Protein AF-0000000078575111 (afdb_homodimer)

pLDDT: mean 71.15, std 25.05, range [32.03, 97.38]

Organism: NCBI:txid53326

Radius of gyration: 14.63 Å; Cα contacts (8 Å, |Δi|>4): 205; chains: 2; bounding box: 33×37×31 Å

Foldseek 3Di:
DDDLVVVVVVVCVVPNDDDPVPDDPVNVVVVVVVVVLRVLCVQQVFDQDPPVPPDPDPPPPPPSPRDRRRD/DDDLVVVVVVVCVVPNDDDPVPDDPVNVVVVVVVVVLRVLCVQQVFDQDPPVPPPPPPPPPPPSPRPRRRD

Sequence (142 aa):
MIDCSRVVALLLAKFGQGDVTNATYQERKMAEAFERVLLDAAYCGLTIEDEEDLEEDNDEKMDIDWDIDCDMIDCSRVVALLLAKFGQGDVTNATYQERKMAEAFERVLLDAAYCGLTIEDEEDLEEDNDEKMDIDWDIDCD

Secondary structure (DSSP, 8-state):
---HHHHHHHHHHHH----GGG--HHHHHHHHHHHHHHHHHHHHT------------S-------------/---HHHHHHHHHHHH----GGG--HHHHHHHHHHHHHHHHHHHHT------------S-------------

Structure (mmCIF, N/CA/C/O backbone):
data_AF-0000000078575111-model_v1
#
loop_
_entity.id
_entity.type
_entity.pdbx_description
1 polymer 'Uncharacterized protein'
#
loop_
_atom_site.group_PDB
_atom_site.id
_atom_site.type_symbol
_atom_site.label_atom_id
_atom_site.label_alt_id
_atom_site.label_comp_id
_atom_site.label_asym_id
_atom_site.label_entity_id
_atom_site.label_seq_id
_atom_site.pdbx_PDB_ins_code
_atom_site.Cartn_x
_atom_site.Cartn_y
_atom_site.Cartn_z
_atom_site.occupancy
_atom_site.B_iso_or_equiv
_atom_site.auth_seq_id
_atom_site.auth_comp_id
_atom_site.auth_asym_id
_atom_site.auth_atom_id
_atom_site.pdbx_PDB_model_num
ATOM 1 N N . MET A 1 1 ? -1.477 14.93 9.727 1 78.12 1 MET A N 1
ATOM 2 C CA . MET A 1 1 ? -1.24 14.617 8.32 1 78.12 1 MET A CA 1
ATOM 3 C C . MET A 1 1 ? -0.421 13.336 8.172 1 78.12 1 MET A C 1
ATOM 5 O O . MET A 1 1 ? 0.483 13.078 8.969 1 78.12 1 MET A O 1
ATOM 9 N N . ILE A 1 2 ? -0.809 12.414 7.281 1 87.19 2 ILE A N 1
ATOM 10 C CA . ILE A 1 2 ? -0.168 11.117 7.09 1 87.19 2 ILE A CA 1
ATOM 11 C C . ILE A 1 2 ? 1.071 11.281 6.215 1 87.19 2 ILE A C 1
ATOM 13 O O . ILE A 1 2 ? 1.043 12 5.211 1 87.19 2 ILE A O 1
ATOM 17 N N . ASP A 1 3 ? 2.137 10.805 6.695 1 92.31 3 ASP A N 1
ATOM 18 C CA . ASP A 1 3 ? 3.348 10.695 5.887 1 92.31 3 ASP A CA 1
ATOM 19 C C . ASP A 1 3 ? 3.395 9.367 5.145 1 92.31 3 ASP A C 1
ATOM 21 O O . ASP A 1 3 ? 3.58 8.312 5.762 1 92.31 3 ASP A O 1
ATOM 25 N N . CYS A 1 4 ? 3.311 9.477 3.838 1 94.06 4 CYS A N 1
ATOM 26 C CA . CYS A 1 4 ? 3.232 8.297 2.992 1 94.06 4 CYS A CA 1
ATOM 27 C C . CYS A 1 4 ? 4.469 7.418 3.164 1 94.06 4 CYS A C 1
ATOM 29 O O . CYS A 1 4 ? 4.367 6.191 3.176 1 94.06 4 CYS A O 1
ATOM 31 N N . SER A 1 5 ? 5.617 8.07 3.357 1 96.06 5 SER A N 1
ATOM 32 C CA . SER A 1 5 ? 6.867 7.324 3.465 1 96.06 5 SER A CA 1
ATOM 33 C C . SER A 1 5 ? 6.902 6.484 4.738 1 96.06 5 SER A C 1
ATOM 35 O O . SER A 1 5 ? 7.512 5.414 4.762 1 96.06 5 SER A O 1
ATOM 37 N N . ARG A 1 6 ? 6.199 6.914 5.801 1 95.75 6 ARG A N 1
ATOM 38 C CA . ARG A 1 6 ? 6.164 6.152 7.043 1 95.75 6 ARG A CA 1
ATOM 39 C C . ARG A 1 6 ? 5.27 4.926 6.91 1 95.75 6 ARG A C 1
ATOM 41 O O . ARG A 1 6 ? 5.598 3.852 7.41 1 95.75 6 ARG A O 1
ATOM 48 N N . VAL A 1 7 ? 4.191 5.125 6.207 1 95.31 7 VA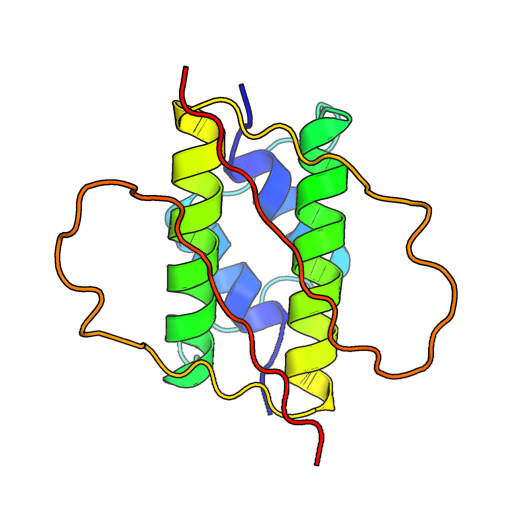L A N 1
ATOM 49 C CA . VAL A 1 7 ? 3.311 3.99 5.949 1 95.31 7 VAL A CA 1
ATOM 50 C C . VAL A 1 7 ? 4.043 2.945 5.109 1 95.31 7 VAL A C 1
ATOM 52 O O . VAL A 1 7 ? 3.996 1.751 5.414 1 95.31 7 VAL A O 1
ATOM 55 N N . VAL A 1 8 ? 4.809 3.396 4.117 1 96.69 8 VAL A N 1
ATOM 56 C CA . VAL A 1 8 ? 5.566 2.5 3.254 1 96.69 8 VAL A CA 1
ATOM 57 C C . VAL A 1 8 ? 6.656 1.799 4.066 1 96.69 8 VAL A C 1
ATOM 59 O O . VAL A 1 8 ? 6.906 0.607 3.879 1 96.69 8 VAL A O 1
ATOM 62 N N . ALA A 1 9 ? 7.254 2.49 5.004 1 97.25 9 ALA A N 1
ATOM 63 C CA . ALA A 1 9 ? 8.281 1.913 5.863 1 97.25 9 ALA A CA 1
ATOM 64 C C . ALA A 1 9 ? 7.715 0.792 6.727 1 97.25 9 ALA A C 1
ATOM 66 O O . ALA A 1 9 ? 8.367 -0.232 6.938 1 97.25 9 ALA A O 1
ATOM 67 N N . LEU A 1 10 ? 6.547 1.019 7.211 1 96.94 10 LEU A N 1
ATOM 68 C CA . LEU A 1 10 ? 5.875 0.001 8.016 1 96.94 10 LEU A CA 1
ATOM 69 C C . LEU A 1 10 ? 5.605 -1.252 7.188 1 96.94 10 LEU A C 1
ATOM 71 O O . LEU A 1 10 ? 5.82 -2.371 7.66 1 96.94 10 LEU A O 1
ATOM 75 N N . LEU A 1 11 ? 5.18 -1.068 5.945 1 97.12 11 LEU A N 1
ATOM 76 C CA . LEU A 1 11 ? 4.922 -2.191 5.051 1 97.12 11 LEU A CA 1
ATOM 77 C C . LEU A 1 11 ? 6.223 -2.895 4.668 1 97.12 11 LEU A C 1
ATOM 79 O O . LEU A 1 11 ? 6.27 -4.125 4.605 1 97.12 11 LEU A O 1
ATOM 83 N N . LEU A 1 12 ? 7.277 -2.098 4.496 1 97.25 12 LEU A N 1
ATOM 84 C CA . LEU A 1 12 ? 8.602 -2.617 4.164 1 97.25 12 LEU A CA 1
ATOM 85 C C . LEU A 1 12 ? 9.133 -3.506 5.281 1 97.25 12 LEU A C 1
ATOM 87 O O . LEU A 1 12 ? 9.727 -4.551 5.016 1 97.25 12 LEU A O 1
ATOM 91 N N . ALA A 1 13 ? 8.891 -3.113 6.465 1 95.81 13 ALA A N 1
ATOM 92 C CA . ALA A 1 13 ? 9.32 -3.885 7.629 1 95.81 13 ALA A CA 1
ATOM 93 C C . ALA A 1 13 ? 8.594 -5.223 7.703 1 95.81 13 ALA A C 1
ATOM 95 O O . ALA A 1 13 ? 9.141 -6.211 8.203 1 95.81 13 ALA A O 1
ATOM 96 N N . LYS A 1 14 ? 7.352 -5.254 7.141 1 94.94 14 LYS A N 1
ATOM 97 C CA . LYS A 1 14 ? 6.504 -6.441 7.219 1 94.94 14 LYS A CA 1
ATOM 98 C C . LYS A 1 14 ? 6.785 -7.398 6.066 1 94.94 14 LYS A C 1
ATOM 100 O O . LYS A 1 14 ? 6.859 -8.609 6.266 1 94.94 14 LYS A O 1
ATOM 105 N N . PHE A 1 15 ? 6.973 -6.883 4.844 1 95.94 15 PHE A N 1
ATOM 106 C CA . PHE A 1 15 ? 6.996 -7.73 3.658 1 95.94 15 PHE A CA 1
ATOM 107 C C . PHE A 1 15 ? 8.391 -7.766 3.043 1 95.94 15 PHE A C 1
ATOM 109 O O . PHE A 1 15 ? 8.703 -8.648 2.246 1 95.94 15 PHE A O 1
ATOM 116 N N . GLY A 1 16 ? 9.242 -6.746 3.383 1 95.94 16 GLY A N 1
ATOM 117 C CA . GLY A 1 16 ? 10.523 -6.578 2.719 1 95.94 16 GLY A CA 1
ATOM 118 C C . GLY A 1 16 ? 10.422 -5.883 1.377 1 95.94 16 GLY A C 1
ATOM 119 O O . GLY A 1 16 ? 9.344 -5.418 0.998 1 95.94 16 GLY A O 1
ATOM 120 N N . GLN A 1 17 ? 11.531 -5.73 0.789 1 94.94 17 GLN A N 1
ATOM 121 C CA . GLN A 1 17 ? 11.617 -5.086 -0.518 1 94.94 17 GLN A CA 1
ATOM 122 C C . GLN A 1 17 ? 11.789 -6.117 -1.629 1 94.94 17 GLN A C 1
ATOM 124 O O . GLN A 1 17 ? 12.789 -6.848 -1.656 1 94.94 17 GLN A O 1
ATOM 129 N N . GLY A 1 18 ? 10.844 -6.164 -2.535 1 94.56 18 GLY A N 1
ATOM 130 C CA . GLY A 1 18 ? 10.938 -7.074 -3.666 1 94.56 18 GLY A CA 1
ATOM 131 C C . GLY A 1 18 ? 11.625 -6.461 -4.867 1 94.56 18 GLY A C 1
ATOM 132 O O . GLY A 1 18 ? 12.156 -5.348 -4.789 1 94.56 18 GLY A O 1
ATOM 133 N N . ASP A 1 19 ? 11.609 -7.305 -5.918 1 93.88 19 ASP A N 1
ATOM 134 C CA . ASP A 1 19 ? 12.219 -6.863 -7.168 1 93.88 19 ASP A CA 1
ATOM 135 C C . ASP A 1 19 ? 11.211 -6.141 -8.055 1 93.88 19 ASP A C 1
ATOM 137 O O . ASP A 1 19 ? 10.305 -6.77 -8.609 1 93.88 19 ASP A O 1
ATOM 141 N N . VAL A 1 20 ? 11.469 -4.855 -8.211 1 92.5 20 VAL A N 1
ATOM 142 C CA . VAL A 1 20 ? 10.547 -4.02 -8.977 1 92.5 20 VAL A CA 1
ATOM 143 C C . VAL A 1 20 ? 10.633 -4.383 -10.461 1 92.5 20 VAL A C 1
ATOM 145 O O . VAL A 1 20 ? 9.656 -4.215 -11.203 1 92.5 20 VAL A O 1
ATOM 148 N N . THR A 1 21 ? 11.734 -4.848 -10.906 1 93.81 21 THR A N 1
ATOM 149 C 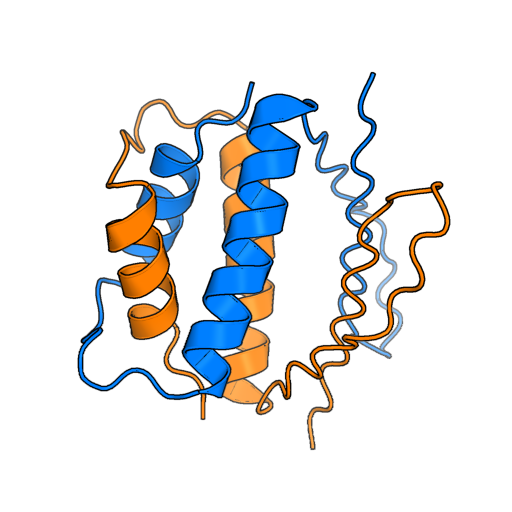CA . THR A 1 21 ? 11.961 -5.141 -12.312 1 93.81 21 THR A CA 1
ATOM 150 C C . THR A 1 21 ? 11.07 -6.293 -12.773 1 93.81 21 THR A C 1
ATOM 152 O O . THR A 1 21 ? 10.766 -6.414 -13.969 1 93.81 21 THR A O 1
ATOM 155 N N . ASN A 1 22 ? 10.656 -7.121 -11.867 1 92.5 22 ASN A N 1
ATOM 156 C CA . ASN A 1 22 ? 9.844 -8.289 -12.203 1 92.5 22 ASN A CA 1
ATOM 157 C C . ASN A 1 22 ? 8.383 -8.086 -11.805 1 92.5 22 ASN A C 1
ATOM 159 O O . ASN A 1 22 ? 7.613 -9.047 -11.758 1 92.5 22 ASN A O 1
ATOM 163 N N . ALA A 1 23 ? 8.086 -6.824 -11.523 1 92.44 23 ALA A N 1
ATOM 164 C CA . ALA A 1 23 ? 6.711 -6.57 -11.094 1 92.44 23 ALA A CA 1
ATOM 165 C C . ALA A 1 23 ? 5.727 -6.84 -12.227 1 92.44 23 ALA A C 1
ATOM 167 O O . ALA A 1 23 ? 5.938 -6.402 -13.359 1 92.44 23 ALA A O 1
ATOM 168 N N . THR A 1 24 ? 4.633 -7.57 -11.922 1 90.38 24 THR A N 1
ATOM 169 C CA . THR A 1 24 ? 3.6 -7.883 -12.898 1 90.38 24 THR A CA 1
ATOM 170 C C . THR A 1 24 ? 2.646 -6.703 -13.07 1 90.38 24 THR A C 1
ATOM 172 O O . THR A 1 24 ? 2.709 -5.73 -12.312 1 90.38 24 THR A O 1
ATOM 175 N N . TYR A 1 25 ? 1.868 -6.77 -14.117 1 88 25 TYR A N 1
ATOM 176 C CA . TYR A 1 25 ? 0.867 -5.742 -14.383 1 88 25 TYR A CA 1
ATOM 177 C C . TYR A 1 25 ? -0.073 -5.582 -13.195 1 88 25 TYR A C 1
ATOM 179 O O . TYR A 1 25 ? -0.387 -4.457 -12.789 1 88 25 TYR A O 1
ATOM 187 N N . GLN A 1 26 ? -0.497 -6.652 -12.539 1 85.81 26 GLN A N 1
ATOM 188 C CA . GLN A 1 26 ? -1.417 -6.629 -11.406 1 85.81 26 GLN A CA 1
ATOM 189 C C . GLN A 1 26 ? -0.775 -5.973 -10.188 1 85.81 26 GLN A C 1
ATOM 191 O O . GLN A 1 26 ? -1.418 -5.188 -9.492 1 85.81 26 GLN A O 1
ATOM 196 N N . GLU A 1 27 ? 0.469 -6.215 -10 1 91.06 27 GLU A N 1
ATOM 197 C CA . GLU A 1 27 ? 1.192 -5.617 -8.883 1 91.06 27 GLU A CA 1
ATOM 198 C C . GLU A 1 27 ? 1.352 -4.109 -9.07 1 91.06 27 GLU A C 1
ATOM 200 O O . GLU A 1 27 ? 1.208 -3.34 -8.117 1 91.06 27 GLU A O 1
ATOM 205 N N . ARG A 1 28 ? 1.613 -3.705 -10.281 1 90.06 28 ARG A N 1
ATOM 206 C CA . ARG A 1 28 ? 1.729 -2.285 -10.594 1 90.06 28 ARG A CA 1
ATOM 207 C C . ARG A 1 28 ? 0.397 -1.57 -10.391 1 90.06 28 ARG A C 1
ATOM 209 O O . ARG A 1 28 ? 0.356 -0.464 -9.852 1 90.06 28 ARG A O 1
ATOM 216 N N . LYS A 1 29 ? -0.622 -2.25 -10.734 1 86.38 29 LYS A N 1
ATOM 217 C CA . LYS A 1 29 ? -1.952 -1.673 -10.57 1 86.38 29 LYS A CA 1
ATOM 218 C C . LYS A 1 29 ? -2.312 -1.539 -9.094 1 86.38 29 LYS A C 1
ATOM 220 O O . LYS A 1 29 ? -2.883 -0.528 -8.672 1 86.38 29 LYS A O 1
ATOM 225 N N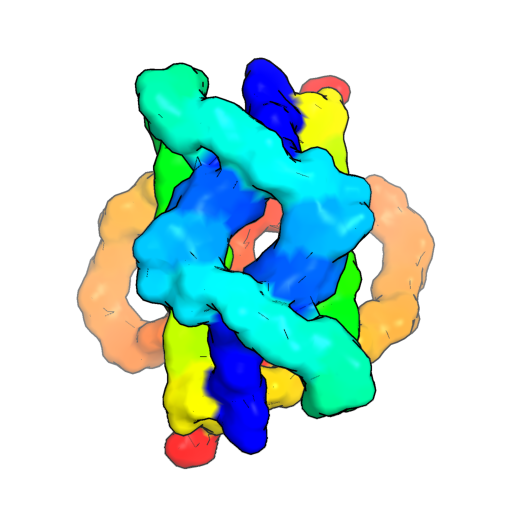 . MET A 1 30 ? -1.975 -2.533 -8.359 1 87.81 30 MET A N 1
ATOM 226 C CA . MET A 1 30 ? -2.223 -2.498 -6.922 1 87.81 30 MET A CA 1
ATOM 227 C C . MET A 1 30 ? -1.426 -1.379 -6.262 1 87.81 30 MET A C 1
ATOM 229 O O . MET A 1 30 ? -1.962 -0.627 -5.445 1 87.81 30 MET A O 1
ATOM 233 N N . ALA A 1 31 ? -0.157 -1.263 -6.68 1 92.06 31 ALA A N 1
ATOM 234 C CA . ALA A 1 31 ? 0.686 -0.201 -6.133 1 92.06 31 ALA A CA 1
ATOM 235 C C . ALA A 1 31 ? 0.12 1.176 -6.469 1 92.06 31 ALA A C 1
ATOM 237 O O . ALA A 1 31 ? 0.138 2.082 -5.633 1 92.06 31 ALA A O 1
ATOM 238 N N . GLU A 1 32 ? -0.385 1.326 -7.66 1 88.06 32 GLU A N 1
ATOM 239 C CA . GLU A 1 32 ? -0.983 2.588 -8.086 1 88.06 32 GLU A CA 1
ATOM 240 C C . GLU A 1 32 ? -2.221 2.92 -7.258 1 88.06 32 GLU A C 1
ATOM 242 O O . GLU A 1 32 ? -2.426 4.07 -6.871 1 88.06 32 GLU A O 1
ATOM 247 N N . ALA A 1 33 ? -2.992 1.929 -6.98 1 83.75 33 ALA A N 1
ATOM 248 C CA . ALA A 1 33 ? -4.18 2.127 -6.152 1 83.75 33 ALA A CA 1
ATOM 249 C C . ALA A 1 33 ? -3.797 2.568 -4.742 1 83.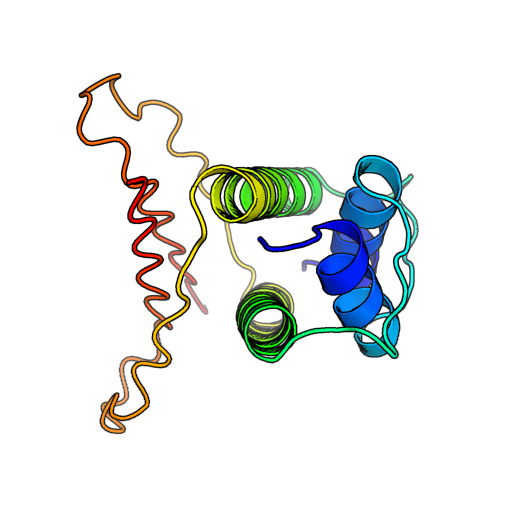75 33 ALA A C 1
ATOM 251 O O . ALA A 1 33 ? -4.371 3.52 -4.207 1 83.75 33 ALA A O 1
ATOM 252 N N . PHE A 1 34 ? -2.828 1.902 -4.207 1 88.81 34 PHE A N 1
ATOM 253 C CA . PHE A 1 34 ? -2.355 2.264 -2.873 1 88.81 34 PHE A CA 1
ATOM 254 C C . PHE A 1 34 ? -1.771 3.672 -2.871 1 88.81 34 PHE A C 1
ATOM 256 O O . PHE A 1 34 ? -1.956 4.422 -1.911 1 88.81 34 PHE A O 1
ATOM 263 N N . GLU A 1 35 ? -1.024 4.008 -3.941 1 90.31 35 GLU A N 1
ATOM 264 C CA . GLU A 1 35 ? -0.456 5.344 -4.078 1 90.31 35 GLU A CA 1
ATOM 265 C C . GLU A 1 35 ? -1.54 6.414 -4.004 1 90.31 35 GLU A C 1
ATOM 267 O O . GLU A 1 35 ? -1.382 7.418 -3.307 1 90.31 35 GLU A O 1
ATOM 272 N N . ARG A 1 36 ? -2.625 6.184 -4.656 1 85.06 36 ARG A N 1
ATOM 273 C CA . ARG A 1 36 ? -3.727 7.145 -4.66 1 85.06 36 ARG A CA 1
ATOM 274 C C . ARG A 1 36 ? -4.312 7.309 -3.264 1 85.06 36 ARG A C 1
ATOM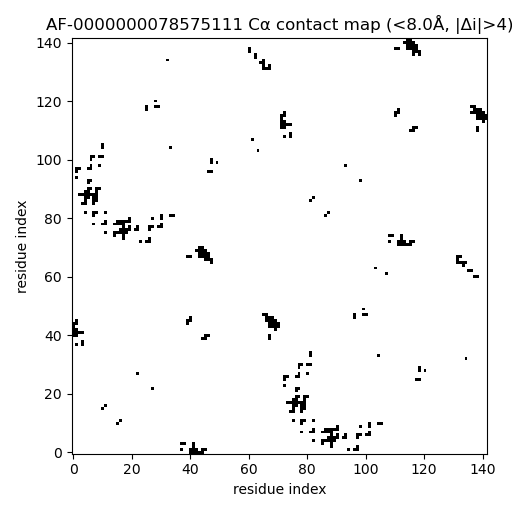 276 O O . ARG A 1 36 ? -4.531 8.438 -2.805 1 85.06 36 ARG A O 1
ATOM 283 N N . VAL A 1 37 ? -4.473 6.227 -2.621 1 83.5 37 VAL A N 1
ATOM 284 C CA . VAL A 1 37 ? -5.039 6.254 -1.277 1 83.5 37 VAL A CA 1
ATOM 285 C C . VAL A 1 37 ? -4.102 7.004 -0.336 1 83.5 37 VAL A C 1
ATOM 287 O O . VAL A 1 37 ? -4.543 7.836 0.459 1 83.5 37 VAL A O 1
ATOM 290 N N . LEU A 1 38 ? -2.816 6.742 -0.424 1 89.31 38 LEU A N 1
ATOM 291 C CA . LEU A 1 38 ? -1.812 7.367 0.429 1 89.31 38 LEU A CA 1
ATOM 292 C C . LEU A 1 38 ? -1.757 8.875 0.188 1 89.31 38 LEU A C 1
ATOM 294 O O . LEU A 1 38 ? -1.703 9.656 1.14 1 89.31 38 LEU A O 1
ATOM 298 N N . LEU A 1 39 ? -1.848 9.273 -1.065 1 87.5 39 LEU A N 1
ATOM 299 C CA . LEU A 1 39 ? -1.791 10.688 -1.416 1 87.5 39 LEU A CA 1
ATOM 300 C C . LEU A 1 39 ? -3.029 11.422 -0.912 1 87.5 39 LEU A C 1
ATOM 302 O O . LEU A 1 39 ? -2.924 12.531 -0.375 1 87.5 39 LEU A O 1
ATOM 306 N N . ASP A 1 40 ? -4.109 10.805 -1.062 1 80.75 40 ASP A N 1
ATOM 307 C CA . ASP A 1 40 ? -5.352 11.391 -0.57 1 80.75 40 ASP A CA 1
ATOM 308 C C . ASP A 1 40 ? -5.324 11.555 0.948 1 80.75 40 ASP A C 1
ATOM 310 O O . ASP A 1 40 ? -5.742 12.586 1.478 1 80.75 40 ASP A O 1
ATOM 314 N N . ALA A 1 41 ? -4.84 10.555 1.62 1 81.06 41 ALA A N 1
ATOM 315 C CA . ALA A 1 41 ? -4.727 10.586 3.076 1 81.06 41 ALA A CA 1
ATOM 316 C C . ALA A 1 41 ? -3.756 11.672 3.527 1 81.06 41 ALA A C 1
ATOM 318 O O . ALA A 1 41 ? -3.979 12.328 4.547 1 81.06 41 ALA A O 1
ATOM 319 N N . ALA A 1 42 ? -2.742 11.805 2.789 1 84.62 42 ALA A N 1
ATOM 320 C CA . ALA A 1 42 ? -1.724 12.789 3.135 1 84.62 42 ALA A CA 1
ATOM 321 C C . ALA A 1 42 ? -2.248 14.211 2.934 1 84.62 42 ALA A C 1
ATOM 323 O O . ALA A 1 42 ? -1.883 15.125 3.676 1 84.62 42 ALA A O 1
ATOM 324 N N . TYR A 1 43 ? -3.078 14.312 1.947 1 80.69 43 TYR A N 1
ATOM 325 C CA . TYR A 1 43 ? -3.561 15.648 1.614 1 80.69 43 TYR A CA 1
ATOM 326 C C . TYR A 1 43 ? -4.82 15.984 2.4 1 80.69 43 TYR A C 1
ATOM 328 O O . TYR A 1 43 ? -4.996 17.125 2.852 1 80.69 43 TYR A O 1
ATOM 336 N N . CYS A 1 44 ? -5.777 15 2.402 1 67.62 44 CYS A N 1
ATOM 337 C CA . CYS A 1 44 ? -7.102 15.305 2.936 1 67.62 44 CYS A CA 1
ATOM 338 C C . CYS A 1 44 ? -7.211 14.891 4.395 1 67.62 44 CYS A C 1
ATOM 340 O O . CYS A 1 44 ? -8.117 15.328 5.105 1 67.62 44 CYS A O 1
ATOM 342 N N . GLY A 1 45 ? -6.211 14.359 5.027 1 61.56 45 GLY A N 1
ATOM 343 C CA . GLY A 1 45 ? -6.316 13.883 6.398 1 61.56 45 GLY A CA 1
ATOM 344 C C . GLY A 1 45 ? -7.188 12.648 6.535 1 61.56 45 GLY A C 1
ATOM 345 O O . GLY A 1 45 ? -8.336 12.734 6.969 1 61.56 45 GLY A O 1
ATOM 346 N N . LEU A 1 46 ? -6.867 11.531 6 1 56.19 46 LEU A N 1
ATOM 347 C CA . LEU A 1 46 ? -7.625 10.289 6.062 1 56.19 46 LEU A CA 1
ATOM 348 C C . LEU A 1 46 ? -7.727 9.789 7.5 1 56.19 46 LEU A C 1
ATOM 350 O O . LEU A 1 46 ? -6.738 9.789 8.234 1 56.19 46 LEU A O 1
ATOM 354 N N . THR A 1 47 ? -8.969 9.922 7.996 1 53.56 47 THR A N 1
ATOM 355 C CA . THR A 1 47 ? -9.203 9.227 9.258 1 53.56 47 THR A CA 1
ATOM 356 C C . THR A 1 47 ? -9.641 7.785 9.008 1 53.56 47 THR A C 1
ATOM 358 O O . THR A 1 47 ? -10.539 7.535 8.195 1 53.56 47 THR A O 1
ATOM 361 N N . ILE A 1 48 ? -8.633 6.871 9.195 1 48.91 48 ILE A N 1
ATOM 362 C CA . ILE A 1 48 ? -9.008 5.465 9.125 1 48.91 48 ILE A CA 1
ATOM 363 C C . ILE A 1 48 ? -9.82 5.082 10.359 1 48.91 48 ILE A C 1
ATOM 365 O O . ILE A 1 48 ? -9.352 5.238 11.484 1 48.91 48 ILE A O 1
ATOM 369 N N . GLU A 1 49 ? -11.148 5.168 10.242 1 46.59 49 GLU A N 1
ATOM 370 C CA . GLU A 1 49 ? -11.984 4.672 11.336 1 46.59 49 GLU A CA 1
ATOM 371 C C . GLU A 1 49 ? -12.047 3.146 11.336 1 46.59 49 GLU A C 1
ATOM 373 O O . GLU A 1 49 ? -12.203 2.525 10.281 1 46.59 49 GLU A O 1
ATOM 378 N N . ASP A 1 50 ? -11.164 2.648 12.219 1 39.78 50 ASP A N 1
ATOM 379 C CA . ASP A 1 50 ? -11.242 1.205 12.422 1 39.78 50 ASP A CA 1
ATOM 380 C C . ASP A 1 50 ? -12.68 0.758 12.648 1 39.78 50 ASP A C 1
ATOM 382 O O . ASP A 1 50 ? -13.328 1.195 13.602 1 39.78 50 ASP A O 1
ATOM 386 N N . GLU A 1 51 ? -13.547 0.726 11.828 1 38.91 51 GLU A N 1
ATOM 387 C CA . GLU A 1 51 ? -14.734 -0.006 12.258 1 38.91 51 GLU A CA 1
ATOM 388 C C . GLU A 1 51 ? -14.359 -1.354 12.867 1 38.91 51 GLU A C 1
ATOM 390 O O . GLU A 1 51 ? -13.867 -2.242 12.172 1 38.91 51 GLU A O 1
ATOM 395 N N . GLU A 1 52 ? -13.812 -1.391 14.094 1 37.34 52 GLU A N 1
ATOM 396 C CA . GLU A 1 52 ? -13.812 -2.65 14.828 1 37.34 52 GLU A CA 1
ATOM 397 C C . GLU A 1 52 ? -15.016 -3.51 14.445 1 37.34 52 GLU A C 1
ATOM 399 O O . GLU A 1 52 ? -14.961 -4.738 14.539 1 37.34 52 GLU A O 1
ATOM 404 N N . ASP A 1 53 ? -16.25 -2.912 14.836 1 33.25 53 ASP A N 1
ATOM 405 C CA . ASP A 1 53 ? -17.266 -3.922 15.141 1 33.25 53 ASP A CA 1
ATOM 406 C C . ASP A 1 53 ? -17.625 -4.73 13.891 1 33.25 53 ASP A C 1
ATOM 408 O O . ASP A 1 53 ? -18.75 -4.645 13.398 1 33.25 53 ASP A O 1
ATOM 412 N N . LEU A 1 54 ? -16.953 -4.613 12.875 1 33.91 54 LEU A N 1
ATOM 413 C CA . LEU A 1 54 ? -17.469 -5.637 11.969 1 33.91 54 LEU A CA 1
ATOM 414 C C . LEU A 1 54 ? -17.734 -6.938 12.719 1 33.91 54 LEU A C 1
ATOM 416 O O . LEU A 1 54 ? -16.859 -7.453 13.414 1 33.91 54 LEU A O 1
ATOM 420 N N . GLU A 1 55 ? -18.875 -7.098 13.242 1 32.06 55 GLU A N 1
ATOM 421 C CA . GLU A 1 55 ? -19.391 -8.445 13.484 1 32.06 55 GLU A CA 1
ATOM 422 C C . GLU A 1 55 ? -18.797 -9.438 12.484 1 32.06 55 GLU A C 1
ATOM 424 O O . GLU A 1 55 ? -18.406 -9.062 11.375 1 32.06 55 GLU A O 1
ATOM 429 N N . GLU A 1 56 ? -18.391 -10.594 12.961 1 34.47 56 GLU A N 1
ATOM 430 C CA . GLU A 1 56 ? -18.016 -11.906 12.445 1 34.47 56 GLU A CA 1
ATOM 431 C C . GLU A 1 56 ? -18.734 -12.227 11.141 1 34.47 56 GLU A C 1
ATOM 433 O O . GLU A 1 56 ? -18.812 -13.391 10.734 1 34.47 56 GLU A O 1
ATOM 438 N N . ASP A 1 57 ? -19.797 -11.453 10.688 1 34.56 57 ASP A N 1
ATOM 439 C CA . ASP A 1 57 ? -20.422 -12.305 9.688 1 34.56 57 ASP A CA 1
ATOM 440 C C . ASP A 1 57 ? -19.438 -12.688 8.586 1 34.56 57 ASP A C 1
ATOM 442 O O . ASP A 1 57 ? -18.547 -11.906 8.25 1 34.56 57 ASP A O 1
ATOM 446 N N . ASN A 1 58 ? -19.422 -13.898 8.141 1 34.28 58 ASN A N 1
ATOM 447 C CA . ASN A 1 58 ? -18.641 -14.828 7.332 1 34.28 58 ASN A CA 1
ATOM 448 C C . ASN A 1 58 ? -18.141 -14.172 6.047 1 34.28 58 ASN A C 1
ATOM 450 O O . ASN A 1 58 ? -17.469 -14.812 5.242 1 34.28 58 ASN A O 1
ATOM 454 N N . ASP A 1 59 ? -19.078 -13.367 5.367 1 37.59 59 ASP A N 1
ATOM 455 C CA . ASP A 1 59 ? -18.766 -13.047 3.979 1 37.59 59 ASP A CA 1
ATOM 456 C C . ASP A 1 59 ? -17.625 -12.031 3.898 1 37.59 59 ASP A C 1
ATOM 458 O O . ASP A 1 59 ? -17.812 -10.859 4.215 1 37.59 59 ASP A O 1
ATOM 462 N N . GLU A 1 60 ? -16.422 -12.25 4.332 1 40.28 60 GLU A N 1
ATOM 463 C CA . GLU A 1 60 ? -15.078 -11.789 4.688 1 40.28 60 GLU A CA 1
ATOM 464 C C . GLU A 1 60 ? -14.578 -10.742 3.703 1 40.28 60 GLU A C 1
ATOM 466 O O . GLU A 1 60 ? -13.383 -10.695 3.395 1 40.28 60 GLU A O 1
ATOM 471 N N . LYS A 1 61 ? -15.398 -10.258 2.828 1 38.97 61 LYS A N 1
ATOM 472 C CA . LYS A 1 61 ? -14.828 -9.258 1.933 1 38.97 61 LYS A CA 1
ATOM 473 C C . LYS A 1 61 ? -14.453 -7.988 2.693 1 38.97 61 LYS A C 1
ATOM 475 O O . LYS A 1 61 ? -15.242 -7.488 3.496 1 38.97 61 LYS A O 1
ATOM 480 N N . MET A 1 62 ? -13.367 -7.902 3.172 1 37.72 62 MET A N 1
ATOM 481 C CA . MET A 1 62 ? -12.852 -6.695 3.809 1 37.72 62 MET A CA 1
ATOM 482 C C . MET A 1 62 ? -13.203 -5.457 2.99 1 37.72 62 MET A C 1
ATOM 484 O O . MET A 1 62 ? -12.828 -5.355 1.82 1 37.72 62 MET A O 1
ATOM 488 N N . ASP A 1 63 ? -14.516 -5.07 3.137 1 37.12 63 ASP A N 1
ATOM 489 C CA . ASP A 1 63 ? -14.867 -3.785 2.537 1 37.12 63 ASP A CA 1
ATOM 490 C C . ASP A 1 63 ? -14.133 -2.639 3.227 1 37.12 63 ASP A C 1
ATOM 492 O O . ASP A 1 63 ? -14.367 -2.359 4.402 1 37.12 63 ASP A O 1
ATOM 496 N N . ILE A 1 64 ? -12.891 -2.525 3.074 1 39.06 64 ILE A N 1
ATOM 497 C CA . ILE A 1 64 ? -12.219 -1.328 3.572 1 39.06 64 ILE A CA 1
ATOM 498 C C . ILE A 1 64 ? -12.906 -0.084 3.01 1 39.06 64 ILE A C 1
ATOM 500 O O . ILE A 1 64 ? -13 0.085 1.793 1 39.06 64 ILE A O 1
ATOM 504 N N . ASP A 1 65 ? -14.008 0.395 3.691 1 38.47 65 ASP A N 1
ATOM 505 C CA . ASP A 1 65 ? -14.609 1.685 3.365 1 38.47 65 ASP A CA 1
ATOM 506 C C . ASP A 1 65 ? -13.664 2.834 3.707 1 38.47 65 ASP A C 1
ATOM 508 O O . ASP A 1 65 ? -13.32 3.033 4.875 1 38.47 65 ASP A O 1
ATOM 512 N N . TRP A 1 66 ? -12.828 3.133 2.812 1 41.38 66 TRP A N 1
ATOM 513 C CA . TRP A 1 66 ? -11.945 4.273 3.008 1 41.38 66 TRP A CA 1
ATOM 514 C C . TRP A 1 66 ? -12.695 5.586 2.83 1 41.38 66 TRP A C 1
ATOM 516 O O . TRP A 1 66 ? -13.297 5.824 1.781 1 41.38 66 TRP A O 1
ATOM 526 N N . ASP A 1 67 ? -13.266 6.027 3.916 1 41 67 ASP A N 1
ATOM 527 C CA . ASP A 1 67 ? -13.891 7.34 3.82 1 41 67 ASP A CA 1
ATOM 528 C C . ASP A 1 67 ? -12.852 8.453 3.857 1 41 67 ASP A C 1
ATOM 530 O O . ASP A 1 67 ? -11.977 8.461 4.727 1 41 67 ASP A O 1
ATOM 534 N N . ILE A 1 68 ? -12.43 8.969 2.787 1 39.38 68 ILE A N 1
ATOM 535 C CA . ILE A 1 68 ? -11.562 10.141 2.707 1 39.38 68 ILE A CA 1
ATOM 536 C C . ILE A 1 68 ? -12.398 11.406 2.893 1 39.38 68 ILE A C 1
ATOM 538 O O . ILE A 1 68 ? -13.328 11.664 2.129 1 39.38 68 ILE A O 1
ATOM 542 N N . ASP A 1 69 ? -12.523 11.859 4.113 1 37.19 69 ASP A N 1
ATOM 543 C CA . ASP A 1 69 ? -13.148 13.156 4.34 1 37.19 69 ASP A CA 1
ATOM 544 C C . ASP A 1 69 ? -12.156 14.289 4.086 1 37.19 69 ASP A C 1
ATOM 546 O O . ASP A 1 69 ? -11.078 14.336 4.684 1 37.19 69 ASP A O 1
ATOM 550 N N . CYS A 1 70 ? -12.125 14.695 2.904 1 37.53 70 CYS A N 1
ATOM 551 C CA . CYS A 1 70 ? -11.391 15.906 2.574 1 37.53 70 CYS A CA 1
ATOM 552 C C . CYS A 1 70 ? -12.102 17.141 3.127 1 37.53 70 CYS A C 1
ATOM 554 O O . CYS A 1 70 ? -13.305 17.328 2.896 1 37.53 70 CYS A O 1
ATOM 556 N N . ASP A 1 71 ? -11.656 17.484 4.316 1 37.31 71 ASP A N 1
ATOM 557 C CA . ASP A 1 71 ? -12.219 18.797 4.648 1 37.31 71 ASP A CA 1
ATOM 558 C C . ASP A 1 71 ? -11.93 19.812 3.547 1 37.31 71 ASP A C 1
ATOM 560 O O . ASP A 1 71 ? -10.852 19.797 2.947 1 37.31 71 ASP A O 1
ATOM 564 N N . MET B 1 1 ? -0.004 -14.93 -8.961 1 78.12 1 MET B N 1
ATOM 565 C CA . MET B 1 1 ? -0.018 -14.617 -7.535 1 78.12 1 MET B CA 1
ATOM 566 C C . MET B 1 1 ? 0.767 -13.336 -7.254 1 78.12 1 MET B C 1
ATOM 568 O O . MET B 1 1 ? 1.794 -13.086 -7.887 1 78.12 1 MET B O 1
ATOM 572 N N . ILE B 1 2 ? 0.244 -12.43 -6.438 1 87.31 2 ILE B N 1
ATOM 573 C CA . ILE B 1 2 ? 0.845 -11.133 -6.137 1 87.31 2 ILE B CA 1
ATOM 574 C C . ILE B 1 2 ? 1.925 -11.297 -5.07 1 87.31 2 ILE B C 1
ATOM 576 O O . ILE B 1 2 ? 1.731 -12.023 -4.094 1 87.31 2 ILE B O 1
ATOM 580 N N . ASP B 1 3 ? 3.051 -10.82 -5.375 1 92.5 3 ASP B N 1
ATOM 581 C CA . ASP B 1 3 ? 4.113 -10.719 -4.379 1 92.5 3 ASP B CA 1
ATOM 582 C C . ASP B 1 3 ? 4.051 -9.375 -3.645 1 92.5 3 ASP B C 1
ATOM 584 O O . ASP B 1 3 ? 4.332 -8.328 -4.227 1 92.5 3 ASP B O 1
ATOM 588 N N . CYS B 1 4 ? 3.76 -9.5 -2.359 1 93.88 4 CYS B N 1
ATOM 589 C CA . CYS B 1 4 ? 3.557 -8.312 -1.541 1 93.88 4 CYS B CA 1
ATOM 590 C C . CYS B 1 4 ? 4.809 -7.445 -1.52 1 93.88 4 CYS B C 1
ATOM 592 O O . CYS B 1 4 ? 4.719 -6.219 -1.562 1 93.88 4 CYS B O 1
ATOM 594 N N . SER B 1 5 ? 5.969 -8.117 -1.528 1 96.12 5 SER B N 1
ATOM 595 C CA . SER B 1 5 ? 7.227 -7.379 -1.437 1 96.12 5 SER B CA 1
ATOM 596 C C . SER B 1 5 ? 7.469 -6.539 -2.688 1 96.12 5 SER B C 1
ATOM 598 O O . SER B 1 5 ? 8.094 -5.48 -2.619 1 96.12 5 SER B O 1
ATOM 600 N N . ARG B 1 6 ? 6.934 -6.957 -3.859 1 95.81 6 ARG B N 1
ATOM 601 C CA . ARG B 1 6 ? 7.102 -6.195 -5.094 1 95.81 6 ARG B CA 1
ATOM 602 C C . ARG B 1 6 ? 6.199 -4.965 -5.102 1 95.81 6 ARG B C 1
ATOM 604 O O . ARG B 1 6 ? 6.613 -3.891 -5.547 1 95.81 6 ARG B O 1
ATOM 611 N N . VAL B 1 7 ? 5.031 -5.156 -4.578 1 95.31 7 VAL B N 1
ATOM 612 C CA . VAL B 1 7 ? 4.125 -4.016 -4.461 1 95.31 7 VAL B CA 1
ATOM 613 C C . VAL B 1 7 ? 4.723 -2.977 -3.516 1 95.31 7 VAL B C 1
ATOM 615 O O . VAL B 1 7 ? 4.734 -1.783 -3.824 1 95.31 7 VAL B O 1
ATOM 618 N N . VAL B 1 8 ? 5.312 -3.422 -2.404 1 96.69 8 VAL B N 1
ATOM 619 C CA . VAL B 1 8 ? 5.93 -2.529 -1.431 1 96.69 8 VAL B CA 1
ATOM 620 C C . VAL B 1 8 ? 7.137 -1.833 -2.061 1 96.69 8 VAL B C 1
ATOM 622 O O . VAL B 1 8 ? 7.359 -0.642 -1.836 1 96.69 8 VAL B O 1
ATOM 625 N N . ALA B 1 9 ? 7.871 -2.529 -2.893 1 97.38 9 ALA B N 1
ATOM 626 C CA . ALA B 1 9 ? 9.031 -1.957 -3.574 1 97.38 9 ALA B CA 1
ATOM 627 C C . ALA B 1 9 ? 8.609 -0.838 -4.523 1 97.38 9 ALA B C 1
ATOM 629 O O . ALA B 1 9 ? 9.297 0.18 -4.633 1 97.38 9 ALA B O 1
ATOM 630 N N . LEU B 1 10 ? 7.523 -1.066 -5.188 1 96.94 10 LEU B N 1
ATOM 631 C CA . LEU B 1 10 ? 6.996 -0.045 -6.086 1 96.94 10 LEU B CA 1
ATOM 632 C C . LEU B 1 10 ? 6.605 1.21 -5.312 1 96.94 10 LEU B C 1
ATOM 634 O O . LEU B 1 10 ? 6.898 2.328 -5.746 1 96.94 10 LEU B O 1
ATOM 638 N N . LEU B 1 11 ? 6 1.033 -4.156 1 97.06 11 LEU B N 1
ATOM 639 C CA . LEU B 1 11 ? 5.609 2.158 -3.314 1 97.06 11 LEU B CA 1
ATOM 640 C C . LEU B 1 11 ? 6.836 2.854 -2.732 1 97.06 11 LEU B C 1
ATOM 642 O O . LEU B 1 11 ? 6.887 4.082 -2.662 1 97.06 11 LEU B O 1
ATOM 646 N N . LEU B 1 12 ? 7.848 2.055 -2.402 1 97.19 12 LEU B N 1
ATOM 647 C CA . LEU B 1 12 ? 9.102 2.568 -1.863 1 97.19 12 LEU B CA 1
ATOM 648 C C . LEU B 1 12 ? 9.805 3.457 -2.881 1 97.19 12 LEU B C 1
ATOM 650 O O . LEU B 1 12 ? 10.352 4.504 -2.523 1 97.19 12 LEU B O 1
ATOM 654 N N . ALA B 1 13 ? 9.75 3.064 -4.094 1 95.75 13 ALA B N 1
ATOM 655 C CA . ALA B 1 13 ? 10.367 3.834 -5.172 1 95.75 13 ALA B CA 1
ATOM 656 C C . ALA B 1 13 ? 9.664 5.176 -5.359 1 95.75 13 ALA B C 1
ATOM 658 O O . ALA B 1 13 ? 10.289 6.16 -5.762 1 95.75 13 ALA B O 1
ATOM 659 N N . LYS B 1 14 ? 8.359 5.219 -4.984 1 94.94 14 LYS B N 1
ATOM 660 C CA . LYS B 1 14 ? 7.539 6.41 -5.199 1 94.94 14 LYS B CA 1
ATOM 661 C C . LYS B 1 14 ? 7.637 7.367 -4.016 1 94.94 14 LYS B C 1
ATOM 663 O O . LYS B 1 14 ? 7.746 8.578 -4.199 1 94.94 14 LYS B O 1
ATOM 668 N N . PHE B 1 15 ? 7.621 6.84 -2.781 1 95.88 15 PHE B N 1
ATOM 669 C CA . PHE B 1 15 ? 7.461 7.691 -1.606 1 95.88 15 PHE B CA 1
ATOM 670 C C . PHE B 1 15 ? 8.742 7.719 -0.779 1 95.88 15 PHE B C 1
ATOM 672 O O . PHE B 1 15 ? 8.922 8.602 0.06 1 95.88 15 PHE B O 1
ATOM 679 N N . GLY B 1 16 ? 9.609 6.699 -0.989 1 95.81 16 GLY B N 1
ATOM 680 C CA . GLY B 1 16 ? 10.773 6.535 -0.132 1 95.81 16 GLY B CA 1
ATOM 681 C C . GLY B 1 16 ? 10.461 5.816 1.167 1 95.81 16 GLY B C 1
ATOM 682 O O . GLY B 1 16 ? 9.344 5.336 1.362 1 95.81 16 GLY B O 1
ATOM 683 N N . GLN B 1 17 ? 11.469 5.68 1.924 1 94.5 17 GLN B N 1
ATOM 684 C CA . GLN B 1 17 ? 11.352 5.023 3.221 1 94.5 17 GLN B CA 1
ATOM 685 C C . GLN B 1 17 ? 11.352 6.043 4.355 1 94.5 17 GLN B C 1
ATOM 687 O O . GLN B 1 17 ? 12.344 6.754 4.555 1 94.5 17 GLN B O 1
ATOM 692 N N . GLY B 1 18 ? 10.273 6.109 5.09 1 94 18 GLY B N 1
ATOM 693 C CA . GLY B 1 18 ? 10.195 7.012 6.227 1 94 18 GLY B CA 1
ATOM 694 C C . GLY B 1 18 ? 10.672 6.383 7.523 1 94 18 GLY B C 1
ATOM 695 O O . GLY B 1 18 ? 11.203 5.27 7.52 1 94 18 GLY B O 1
ATOM 696 N N . ASP B 1 19 ? 10.492 7.195 8.57 1 93.62 19 ASP B N 1
ATOM 697 C CA . ASP B 1 19 ? 10.891 6.742 9.898 1 93.62 19 ASP B CA 1
ATOM 698 C C . ASP B 1 19 ? 9.742 6.027 10.602 1 93.62 19 ASP B C 1
ATOM 700 O O . ASP B 1 19 ? 8.766 6.656 11 1 93.62 19 ASP B O 1
ATOM 704 N N . VAL B 1 20 ? 9.961 4.734 10.805 1 92.31 20 VAL B N 1
ATOM 705 C CA . VAL B 1 20 ? 8.922 3.906 11.414 1 92.31 20 VAL B CA 1
ATOM 706 C C . VAL B 1 20 ? 8.773 4.27 12.891 1 92.31 20 VAL B C 1
ATOM 708 O O . VAL B 1 20 ? 7.695 4.098 13.469 1 92.31 20 VAL B O 1
ATOM 711 N N . THR B 1 21 ? 9.789 4.734 13.508 1 93.62 21 THR B N 1
ATOM 712 C CA . THR B 1 21 ? 9.781 5.016 14.938 1 93.62 21 THR B CA 1
ATOM 713 C C . THR B 1 21 ? 8.844 6.172 15.258 1 93.62 21 THR B C 1
ATOM 715 O O . THR B 1 21 ? 8.352 6.289 16.391 1 93.62 21 THR B O 1
ATOM 718 N N . ASN B 1 22 ? 8.586 7.02 14.305 1 92.62 22 ASN B N 1
ATOM 719 C CA . ASN B 1 22 ? 7.742 8.195 14.516 1 92.62 22 ASN B CA 1
ATOM 720 C C . ASN B 1 22 ? 6.363 8.016 13.883 1 92.62 22 ASN B C 1
ATOM 722 O O . ASN B 1 22 ? 5.621 8.977 13.719 1 92.62 22 ASN B O 1
ATOM 726 N N . ALA B 1 23 ? 6.109 6.75 13.555 1 92.56 23 ALA B N 1
ATOM 727 C CA . ALA B 1 23 ? 4.82 6.516 12.914 1 92.56 23 ALA B CA 1
ATOM 728 C C . ALA B 1 23 ? 3.668 6.805 13.875 1 92.56 23 ALA B C 1
ATOM 730 O O . ALA B 1 23 ? 3.689 6.371 15.023 1 92.56 23 ALA B O 1
ATOM 731 N N . THR B 1 24 ? 2.662 7.551 13.406 1 90.44 24 THR B N 1
ATOM 732 C CA . THR B 1 24 ? 1.484 7.875 14.203 1 90.44 24 THR B CA 1
ATOM 733 C C . THR B 1 24 ? 0.506 6.703 14.219 1 90.44 24 THR B C 1
ATOM 735 O O . THR B 1 24 ? 0.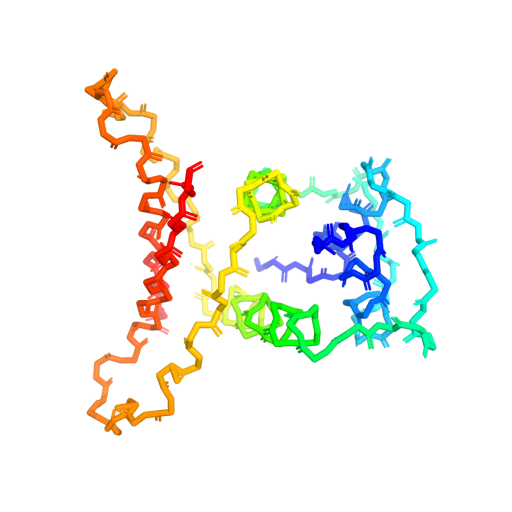682 5.73 13.484 1 90.44 24 THR B O 1
ATOM 738 N N . TYR B 1 25 ? -0.444 6.793 15.117 1 88.62 25 TYR B N 1
ATOM 739 C CA . TYR B 1 25 ? -1.481 5.77 15.219 1 88.62 25 TYR B CA 1
ATOM 740 C C . TYR B 1 25 ? -2.211 5.605 13.891 1 88.62 25 TYR B C 1
ATOM 742 O O . TYR B 1 25 ? -2.457 4.484 13.445 1 88.62 25 TYR B O 1
ATOM 750 N N . GLN B 1 26 ? -2.516 6.664 13.164 1 85.94 26 GLN B N 1
ATOM 751 C CA . GLN B 1 26 ? -3.238 6.645 11.898 1 85.94 26 GLN B CA 1
ATOM 752 C C . GLN B 1 26 ? -2.408 5.98 10.805 1 85.94 26 GLN B C 1
ATOM 754 O O . GLN B 1 26 ? -2.932 5.191 10.008 1 85.94 26 GLN B O 1
ATOM 759 N N . GLU B 1 27 ? -1.152 6.23 10.82 1 91.19 27 GLU B N 1
ATOM 760 C CA . GLU B 1 27 ? -0.26 5.621 9.836 1 91.19 27 GLU B CA 1
ATOM 761 C C . GLU B 1 27 ? -0.145 4.117 10.055 1 91.19 27 GLU B C 1
ATOM 763 O O . GLU B 1 27 ? -0.136 3.344 9.094 1 91.19 27 GLU B O 1
ATOM 768 N N . ARG B 1 28 ? -0.08 3.719 11.305 1 90.19 28 ARG B N 1
ATOM 769 C CA . ARG B 1 28 ? -0.026 2.299 11.633 1 90.19 28 ARG B CA 1
ATOM 770 C C . ARG B 1 28 ? -1.312 1.59 11.227 1 90.19 28 ARG B C 1
ATOM 772 O O . ARG B 1 28 ? -1.272 0.482 10.688 1 90.19 28 ARG B O 1
ATOM 779 N N . LYS B 1 29 ? -2.367 2.281 11.383 1 86.25 29 LYS B N 1
ATOM 780 C CA . LYS B 1 29 ? -3.656 1.71 11.008 1 86.25 29 LYS B CA 1
ATOM 781 C C . LYS B 1 29 ? -3.777 1.575 9.492 1 86.25 29 LYS B C 1
ATOM 783 O O . LYS B 1 29 ? -4.277 0.567 8.992 1 86.25 29 LYS B O 1
ATOM 788 N N . MET B 1 30 ? -3.326 2.555 8.828 1 87.94 30 MET B N 1
ATOM 789 C CA . MET B 1 30 ? -3.34 2.518 7.367 1 87.94 30 MET B CA 1
ATOM 790 C C . MET B 1 30 ? -2.455 1.392 6.844 1 87.94 30 MET B C 1
ATOM 792 O O . MET B 1 30 ? -2.857 0.642 5.953 1 87.94 30 MET B O 1
ATOM 796 N N . ALA B 1 31 ? -1.273 1.265 7.469 1 92.12 31 ALA B N 1
ATOM 797 C CA . ALA B 1 31 ? -0.362 0.194 7.07 1 92.12 31 ALA B CA 1
ATOM 798 C C . ALA B 1 31 ? -0.987 -1.177 7.312 1 92.12 31 ALA B C 1
ATOM 800 O O . ALA B 1 31 ? -0.847 -2.084 6.488 1 92.12 31 ALA B O 1
ATOM 801 N N . GLU B 1 32 ? -1.661 -1.324 8.414 1 88.44 32 GLU B N 1
ATOM 802 C CA . GLU B 1 32 ? -2.326 -2.582 8.734 1 88.44 32 GLU B CA 1
ATOM 803 C C . GLU B 1 32 ? -3.418 -2.908 7.723 1 88.44 32 GLU B C 1
ATOM 805 O O . GLU B 1 32 ? -3.564 -4.059 7.309 1 88.44 32 GLU B O 1
ATOM 810 N N . ALA B 1 33 ? -4.141 -1.92 7.32 1 83.69 33 ALA B N 1
ATOM 811 C CA . ALA B 1 33 ? -5.18 -2.109 6.312 1 83.69 33 ALA B CA 1
ATOM 812 C C . ALA B 1 33 ? -4.582 -2.551 4.98 1 83.69 33 ALA B C 1
ATOM 814 O O . ALA B 1 33 ? -5.066 -3.498 4.359 1 83.69 33 ALA B O 1
ATOM 815 N N . PHE B 1 34 ? -3.539 -1.892 4.594 1 88.69 34 PHE B N 1
ATOM 816 C CA . PHE B 1 34 ? -2.863 -2.256 3.354 1 88.69 34 PHE B CA 1
ATOM 817 C C . PHE B 1 34 ? -2.295 -3.666 3.441 1 88.69 34 PHE B C 1
ATOM 819 O O . PHE B 1 34 ? -2.328 -4.418 2.465 1 88.69 34 PHE B O 1
ATOM 826 N N . GLU B 1 35 ? -1.727 -4.008 4.633 1 90.62 35 GLU B N 1
ATOM 827 C CA . GLU B 1 35 ? -1.194 -5.352 4.855 1 90.62 35 GLU B CA 1
ATOM 828 C C . GLU B 1 35 ? -2.26 -6.414 4.605 1 90.62 35 GLU B C 1
ATOM 830 O O . GLU B 1 35 ? -1.997 -7.418 3.939 1 90.62 35 GLU B O 1
ATOM 835 N N . ARG B 1 36 ? -3.438 -6.176 5.078 1 85.06 36 ARG B N 1
ATOM 836 C CA . ARG B 1 36 ? -4.531 -7.129 4.91 1 85.06 36 ARG B CA 1
ATOM 837 C C . ARG B 1 36 ? -4.895 -7.289 3.436 1 85.06 36 ARG B C 1
ATOM 839 O O . ARG B 1 36 ? -5.035 -8.414 2.945 1 85.06 36 ARG B O 1
ATOM 846 N N . VAL B 1 37 ? -4.941 -6.207 2.762 1 83.56 37 VAL B N 1
ATOM 847 C CA . VAL B 1 37 ? -5.285 -6.227 1.345 1 83.56 37 VAL B CA 1
ATOM 848 C C . VAL B 1 37 ? -4.215 -6.984 0.562 1 83.56 37 VAL B C 1
ATOM 850 O O . VAL B 1 37 ? -4.531 -7.809 -0.295 1 83.56 37 VAL B O 1
ATOM 853 N N . LEU B 1 38 ? -2.961 -6.73 0.873 1 89.38 38 LEU B N 1
ATOM 854 C CA . LEU B 1 38 ? -1.839 -7.363 0.19 1 89.38 38 LEU B CA 1
ATOM 855 C C . LEU B 1 38 ? -1.834 -8.867 0.436 1 89.38 38 LEU B C 1
ATOM 857 O O . LEU B 1 38 ? -1.634 -9.656 -0.494 1 89.38 38 LEU B O 1
ATOM 861 N N . LEU B 1 39 ? -2.123 -9.273 1.645 1 87.5 39 LEU B N 1
ATOM 862 C CA . LEU B 1 39 ? -2.133 -10.688 2.002 1 87.5 39 LEU B CA 1
ATOM 863 C C . LEU B 1 39 ? -3.279 -11.414 1.307 1 87.5 39 LEU B C 1
ATOM 865 O O . LEU B 1 39 ? -3.096 -12.523 0.792 1 87.5 39 LEU B O 1
ATOM 869 N N . ASP B 1 40 ? -4.367 -10.805 1.279 1 80.75 40 ASP B N 1
ATOM 870 C CA . ASP B 1 40 ? -5.52 -11.383 0.596 1 80.75 40 ASP B CA 1
ATOM 871 C C . ASP B 1 40 ? -5.25 -11.547 -0.898 1 80.75 40 ASP B C 1
ATOM 873 O O . ASP B 1 40 ? -5.578 -12.578 -1.486 1 80.75 40 ASP B O 1
ATOM 877 N N . ALA B 1 41 ? -4.664 -10.539 -1.484 1 81.19 41 ALA B N 1
ATOM 878 C CA . ALA B 1 41 ? -4.324 -10.57 -2.904 1 81.19 41 ALA B CA 1
ATOM 879 C C . ALA B 1 41 ? -3.295 -11.656 -3.197 1 81.19 41 ALA B C 1
ATOM 881 O O . ALA B 1 41 ? -3.355 -12.312 -4.242 1 81.19 41 ALA B O 1
ATOM 882 N N . ALA B 1 42 ? -2.418 -11.789 -2.311 1 84.56 42 ALA B N 1
ATOM 883 C CA . ALA B 1 42 ? -1.364 -12.789 -2.488 1 84.56 42 ALA B CA 1
ATOM 884 C C . ALA B 1 42 ? -1.922 -14.203 -2.373 1 84.56 42 ALA B C 1
ATOM 886 O O . ALA B 1 42 ? -1.447 -15.117 -3.047 1 84.56 42 ALA B O 1
ATOM 887 N N . TYR B 1 43 ? -2.887 -14.289 -1.554 1 80.94 43 TYR B N 1
ATOM 888 C CA . TYR B 1 43 ? -3.434 -15.617 -1.309 1 80.94 43 TYR B CA 1
ATOM 889 C C . TYR B 1 43 ? -4.539 -15.945 -2.307 1 80.94 43 TYR B C 1
ATOM 891 O O . TYR B 1 43 ? -4.625 -17.078 -2.795 1 80.94 43 TYR B O 1
ATOM 899 N N . CYS B 1 44 ? -5.496 -14.961 -2.463 1 67.56 44 CYS B N 1
ATOM 900 C CA . CYS B 1 44 ? -6.707 -15.258 -3.217 1 67.56 44 CYS B CA 1
ATOM 901 C C . CYS B 1 44 ? -6.562 -14.828 -4.672 1 67.56 44 CYS B C 1
ATOM 903 O O . CYS B 1 44 ? -7.324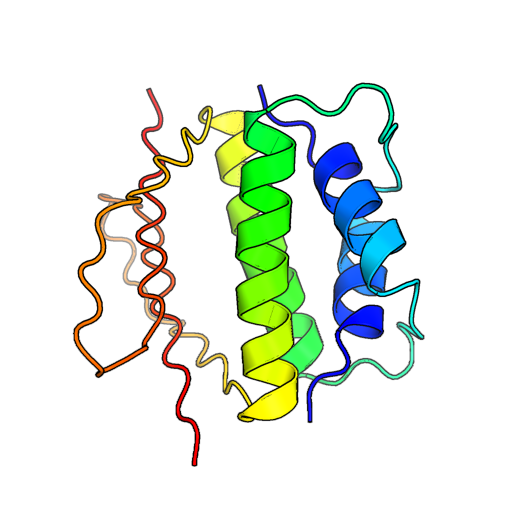 -15.266 -5.535 1 67.56 44 CYS B O 1
ATOM 905 N N . GLY B 1 45 ? -5.5 -14.266 -5.113 1 61.34 45 GLY B N 1
ATOM 906 C CA . GLY B 1 45 ? -5.383 -13.766 -6.477 1 61.34 45 GLY B CA 1
ATOM 907 C C . GLY B 1 45 ? -6.234 -12.539 -6.738 1 61.34 45 GLY B C 1
ATOM 908 O O . GLY B 1 45 ? -7.27 -12.625 -7.398 1 61.34 45 GLY B O 1
ATOM 909 N N . LEU B 1 46 ? -6.035 -11.445 -6.09 1 55.69 46 LEU B N 1
ATOM 910 C CA . LEU B 1 46 ? -6.789 -10.211 -6.258 1 55.69 46 LEU B CA 1
ATOM 911 C C . LEU B 1 46 ? -6.629 -9.664 -7.676 1 55.69 46 LEU B C 1
ATOM 913 O O . LEU B 1 46 ? -5.52 -9.641 -8.211 1 55.69 46 LEU B O 1
ATOM 917 N N . THR B 1 47 ? -7.766 -9.789 -8.398 1 53.84 47 THR B N 1
ATOM 918 C CA . THR B 1 47 ? -7.77 -9.055 -9.664 1 53.84 47 THR B CA 1
ATOM 919 C C . THR B 1 47 ? -8.234 -7.617 -9.445 1 53.84 47 THR B C 1
ATOM 921 O O . THR B 1 47 ? -9.258 -7.379 -8.805 1 53.84 47 THR B O 1
ATOM 924 N N . ILE B 1 48 ? -7.215 -6.707 -9.461 1 49.03 48 ILE B N 1
ATOM 925 C CA . ILE B 1 48 ? -7.594 -5.301 -9.398 1 49.03 48 ILE B CA 1
ATOM 926 C C . ILE B 1 48 ? -8.18 -4.871 -10.742 1 49.03 48 ILE B C 1
ATOM 928 O O . ILE B 1 48 ? -7.527 -4.988 -11.781 1 49.03 48 ILE B O 1
ATOM 932 N N . GLU B 1 49 ? -9.523 -4.957 -10.852 1 46.19 49 GLU B N 1
ATOM 933 C CA . GLU B 1 49 ? -10.148 -4.406 -12.047 1 46.19 49 GLU B CA 1
ATOM 934 C C . GLU B 1 49 ? -10.172 -2.879 -12 1 46.19 49 GLU B C 1
ATOM 936 O O . GLU B 1 49 ? -10.461 -2.287 -10.961 1 46.19 49 GLU B O 1
ATOM 941 N N . ASP B 1 50 ? -9.156 -2.389 -12.742 1 40.69 50 ASP B N 1
ATOM 942 C CA . ASP B 1 50 ? -9.164 -0.937 -12.898 1 40.69 50 ASP B CA 1
ATOM 943 C C . ASP B 1 50 ? -10.547 -0.442 -13.328 1 40.69 50 ASP B C 1
ATOM 945 O O . ASP B 1 50 ? -11.055 -0.828 -14.383 1 40.69 50 ASP B O 1
ATOM 949 N N . GLU B 1 51 ? -11.531 -0.393 -12.633 1 39.25 51 GLU B N 1
ATOM 950 C CA . GLU B 1 51 ? -12.625 0.374 -13.227 1 39.25 51 GLU B CA 1
ATOM 951 C C . GLU B 1 51 ? -12.133 1.729 -13.734 1 39.25 51 GLU B C 1
ATOM 953 O O . GLU B 1 51 ? -11.734 2.582 -12.938 1 39.25 51 GLU B O 1
ATOM 958 N N . GLU B 1 52 ? -11.445 1.786 -14.891 1 37.56 52 GLU B N 1
ATOM 959 C CA . GLU B 1 52 ? -11.32 3.061 -15.586 1 37.56 52 GLU B CA 1
ATOM 960 C C . GLU B 1 52 ? -12.523 3.959 -15.32 1 37.56 52 GLU B C 1
ATOM 962 O O . GLU B 1 52 ? -12.406 5.188 -15.359 1 37.56 52 GLU B O 1
ATOM 967 N N . ASP B 1 53 ? -13.734 3.412 -15.805 1 33.19 53 ASP B N 1
ATOM 968 C CA . ASP B 1 53 ? -14.703 4.449 -16.156 1 33.19 53 ASP B CA 1
ATOM 969 C C . ASP B 1 53 ? -15.18 5.199 -14.914 1 33.19 53 ASP B C 1
ATOM 971 O O . ASP B 1 53 ? -16.25 4.91 -14.375 1 33.19 53 ASP B O 1
ATOM 975 N N . LEU B 1 54 ? -14.539 5.137 -13.883 1 34.41 54 LEU B N 1
ATOM 976 C CA . LEU B 1 54 ? -15.078 6.141 -12.969 1 34.41 54 LEU B CA 1
ATOM 977 C C . LEU B 1 54 ? -15.422 7.422 -13.711 1 34.41 54 LEU B C 1
ATOM 979 O O . LEU B 1 54 ? -14.547 8.055 -14.312 1 34.41 54 LEU B O 1
ATOM 983 N N . GLU B 1 55 ? -16.516 7.453 -14.359 1 32.03 55 GLU B N 1
ATOM 984 C CA . GLU B 1 55 ? -17.078 8.773 -14.625 1 32.03 55 GLU B CA 1
ATOM 985 C C . GLU B 1 55 ? -16.719 9.766 -13.523 1 32.03 55 GLU B C 1
ATOM 987 O O . GLU B 1 55 ? -16.5 9.367 -12.375 1 32.03 55 GLU B O 1
ATOM 992 N N . GLU B 1 56 ? -16.172 10.867 -13.883 1 34.84 56 GLU B N 1
ATOM 993 C CA . GLU B 1 56 ? -15.922 12.172 -13.273 1 34.84 56 GLU B CA 1
ATOM 994 C C . GLU B 1 56 ? -16.922 12.461 -12.156 1 34.84 56 GLU B C 1
ATOM 996 O O . GLU B 1 56 ? -17.047 13.609 -11.719 1 34.84 56 GLU B O 1
ATOM 1001 N N . ASP B 1 57 ? -18.031 11.641 -11.953 1 34.28 57 ASP B N 1
ATOM 1002 C CA . ASP B 1 57 ? -18.859 12.445 -11.062 1 34.28 57 ASP B CA 1
ATOM 1003 C C . ASP B 1 57 ? -18.109 12.781 -9.773 1 34.28 57 ASP B C 1
ATOM 1005 O O . ASP B 1 57 ? -17.297 11.992 -9.289 1 34.28 57 ASP B O 1
ATOM 1009 N N . ASN B 1 58 ? -18.141 14 -9.328 1 34.53 58 ASN B N 1
ATOM 1010 C CA . ASN B 1 58 ? -17.531 14.875 -8.336 1 34.53 58 ASN B CA 1
ATOM 1011 C C . ASN B 1 58 ? -17.328 14.164 -7.008 1 34.53 58 ASN B C 1
ATOM 1013 O O . ASN B 1 58 ? -16.812 14.75 -6.055 1 34.53 58 ASN B O 1
ATOM 1017 N N . ASP B 1 59 ? -18.391 13.344 -6.586 1 37.72 59 ASP B N 1
ATOM 1018 C CA . ASP B 1 59 ? -18.359 12.953 -5.18 1 37.72 59 ASP B CA 1
ATOM 1019 C C . ASP B 1 59 ? -17.266 11.914 -4.926 1 37.72 59 ASP B C 1
ATOM 1021 O O . ASP B 1 59 ? -17.391 10.758 -5.32 1 37.72 59 ASP B O 1
ATOM 1025 N N . GLU B 1 60 ? -16 12.141 -5.156 1 40.47 60 GLU B N 1
ATOM 1026 C CA . GLU B 1 60 ? -14.633 11.68 -5.352 1 40.47 60 GLU B CA 1
ATOM 1027 C C . GLU B 1 60 ? -14.258 10.609 -4.336 1 40.47 60 GLU B C 1
ATOM 1029 O O . GLU B 1 60 ? -13.445 10.852 -3.439 1 40.47 60 GLU B O 1
ATOM 1034 N N . LYS B 1 61 ? -15.219 10.094 -3.621 1 39.47 61 LYS B N 1
ATOM 1035 C CA . LYS B 1 61 ? -14.766 9.062 -2.697 1 39.47 61 LYS B CA 1
ATOM 1036 C C . LYS B 1 61 ? -14.25 7.836 -3.453 1 39.47 61 LYS B C 1
ATOM 1038 O O . LYS B 1 61 ? -14.898 7.367 -4.395 1 39.47 61 LYS B O 1
ATOM 1043 N N . MET B 1 62 ? -13.086 7.789 -3.729 1 37.66 62 MET B N 1
ATOM 1044 C CA . MET B 1 62 ? -12.453 6.621 -4.336 1 37.66 62 MET B CA 1
ATOM 1045 C C . MET B 1 62 ? -12.891 5.34 -3.629 1 37.66 62 MET B C 1
ATOM 1047 O O . MET B 1 62 ? -12.695 5.199 -2.42 1 37.66 62 MET B O 1
ATOM 1051 N N . ASP B 1 63 ? -14.156 4.969 -3.982 1 37 63 ASP B N 1
ATOM 1052 C CA . ASP B 1 63 ? -14.547 3.654 -3.488 1 37 63 ASP B CA 1
ATOM 1053 C C . ASP B 1 63 ? -13.711 2.551 -4.129 1 37 63 ASP B C 1
ATOM 1055 O O . ASP B 1 63 ? -13.773 2.34 -5.34 1 37 63 ASP B O 1
ATOM 1059 N N . ILE B 1 64 ? -12.516 2.434 -3.773 1 38.44 64 ILE B N 1
ATOM 1060 C CA . ILE B 1 64 ? -11.766 1.27 -4.242 1 38.44 64 ILE B CA 1
ATOM 1061 C C . ILE B 1 64 ? -12.508 -0.008 -3.842 1 38.44 64 ILE B C 1
ATOM 1063 O O . ILE B 1 64 ? -12.758 -0.24 -2.658 1 38.44 64 ILE B O 1
ATOM 1067 N N . ASP B 1 65 ? -13.5 -0.436 -4.68 1 37.31 65 ASP B N 1
ATOM 1068 C CA . ASP B 1 65 ? -14.125 -1.742 -4.5 1 37.31 65 ASP B CA 1
ATOM 1069 C C . ASP B 1 65 ? -13.125 -2.869 -4.742 1 37.31 65 ASP B C 1
ATOM 1071 O O . ASP B 1 65 ? -12.617 -3.029 -5.855 1 37.31 65 ASP B O 1
ATOM 1075 N N . TRP B 1 66 ? -12.43 -3.193 -3.748 1 40.88 66 T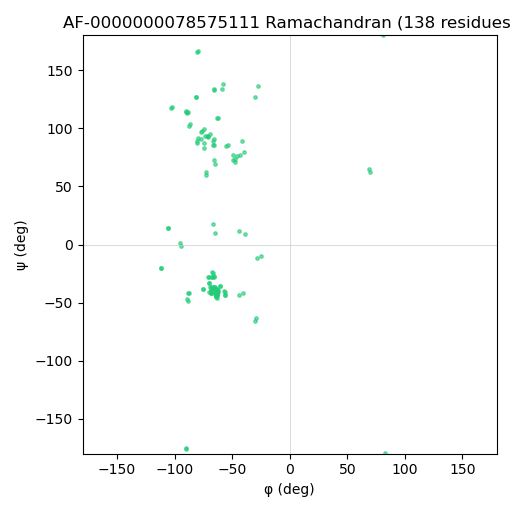RP B N 1
ATOM 1076 C CA . TRP B 1 66 ? -11.516 -4.324 -3.854 1 40.88 66 TRP B CA 1
ATOM 1077 C C . TRP B 1 66 ? -12.273 -5.645 -3.84 1 40.88 66 TRP B C 1
ATOM 1079 O O . TRP B 1 66 ? -12.984 -5.949 -2.877 1 40.88 66 TRP B O 1
ATOM 1089 N N . ASP B 1 67 ? -12.75 -5.988 -4.988 1 40.25 67 ASP B N 1
ATOM 1090 C CA . ASP B 1 67 ? -13.383 -7.301 -5.051 1 40.25 67 ASP B CA 1
ATOM 1091 C C . ASP B 1 67 ? -12.352 -8.422 -4.945 1 40.25 67 ASP B C 1
ATOM 1093 O O . ASP B 1 67 ? -11.352 -8.414 -5.668 1 40.25 67 ASP B O 1
ATOM 1097 N N . ILE B 1 68 ? -12.102 -8.891 -3.818 1 39.34 68 ILE B N 1
ATOM 1098 C CA . ILE B 1 68 ? -11.258 -10.07 -3.627 1 39.34 68 ILE B CA 1
ATOM 1099 C C . ILE B 1 68 ? -12.055 -11.328 -3.963 1 39.34 68 ILE B C 1
ATOM 1101 O O . ILE B 1 68 ? -13.094 -11.594 -3.352 1 39.34 68 ILE B O 1
ATOM 1105 N N . ASP B 1 69 ? -11.984 -11.75 -5.207 1 37.03 69 ASP B N 1
ATOM 1106 C CA . ASP B 1 69 ? -12.555 -13.047 -5.547 1 37.03 69 ASP B CA 1
ATOM 1107 C C . ASP B 1 69 ? -11.602 -14.18 -5.168 1 37.03 69 ASP B C 1
ATOM 1109 O O . ASP B 1 69 ? -10.453 -14.211 -5.613 1 37.03 69 ASP B O 1
ATOM 1113 N N . CYS B 1 70 ? -11.727 -14.578 -3.996 1 36.59 70 CYS B N 1
ATOM 1114 C CA . CYS B 1 70 ? -11.039 -15.797 -3.592 1 36.59 70 CYS B CA 1
ATOM 1115 C C . CYS B 1 70 ? -11.656 -17.031 -4.254 1 36.59 70 CYS B C 1
ATOM 1117 O O . CYS B 1 70 ? -12.875 -17.219 -4.195 1 36.59 70 CYS B O 1
ATOM 1119 N N . ASP B 1 71 ? -11.008 -17.344 -5.352 1 37.06 71 ASP B N 1
ATOM 1120 C CA . ASP B 1 71 ? -11.516 -18.641 -5.789 1 37.06 71 ASP B CA 1
ATOM 1121 C C . ASP B 1 71 ? -11.391 -19.688 -4.68 1 37.06 71 ASP B C 1
ATOM 1123 O O . ASP B 1 71 ? -10.422 -19.672 -3.918 1 37.06 71 ASP B O 1
#

Solvent-accessible surface area (backbone atoms only — not comparable to full-atom values): 8166 Å² total; per-residue (Å²): 116,49,55,53,18,23,27,41,25,49,42,33,74,72,56,34,74,37,57,56,89,73,51,48,74,65,36,51,50,51,31,50,52,50,49,51,52,41,51,46,22,35,71,36,42,47,58,79,70,73,72,68,77,62,67,78,69,78,81,72,68,70,72,67,76,62,56,63,54,60,120,119,48,56,55,16,25,27,41,26,49,43,31,74,72,56,32,76,38,58,55,89,72,52,47,74,61,35,53,50,51,31,51,53,49,49,51,54,41,51,47,22,34,71,37,45,46,58,78,73,74,71,72,76,61,65,78,68,79,80,72,55,67,72,68,77,68,57,68,55,60,118